Protein AF-A0AAD9JIK5-F1 (afdb_monomer)

Foldseek 3Di:
DPLCQQVVLCVVQVQPDDPQCVVQVHGSHDDDDDDDGDRPDDDDDDDDQDDPSVVVQFDKDKDWDWDADSPPRHTPDIDIDIDTGDDVVVVVVVVVVVVVVVVVVPDDPPDDDD

Mean predicted aligned error: 12.0 Å

pLDDT: mean 78.66, std 14.07, range [41.97, 95.44]

Structure (mmCIF, N/CA/C/O backbone):
data_AF-A0AAD9JIK5-F1
#
_entry.id   AF-A0AAD9JIK5-F1
#
loop_
_atom_site.group_PDB
_atom_site.id
_atom_site.type_symbol
_atom_site.label_atom_id
_atom_site.label_alt_id
_atom_site.label_comp_id
_atom_site.label_asym_i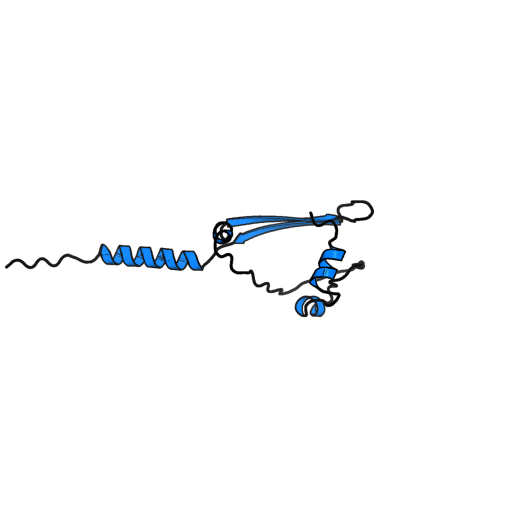d
_atom_site.label_entity_id
_atom_site.label_seq_id
_atom_site.pdbx_PDB_ins_code
_atom_site.Cartn_x
_atom_site.Cartn_y
_atom_site.Cartn_z
_atom_site.occupancy
_atom_site.B_iso_or_equiv
_atom_site.auth_seq_id
_atom_site.auth_comp_id
_atom_site.auth_asym_id
_atom_site.auth_atom_id
_atom_site.pdbx_PDB_model_num
ATOM 1 N N . HIS A 1 1 ? 11.291 -4.513 8.024 1.00 45.31 1 HIS A N 1
ATOM 2 C CA . HIS A 1 1 ? 11.986 -4.677 6.736 1.00 45.31 1 HIS A CA 1
ATOM 3 C C . HIS A 1 1 ? 11.629 -6.070 6.239 1.00 45.31 1 HIS A C 1
ATOM 5 O O . HIS A 1 1 ? 12.019 -7.032 6.887 1.00 45.31 1 HIS A O 1
ATOM 11 N N . TYR A 1 2 ? 10.763 -6.175 5.227 1.00 59.25 2 TYR A N 1
ATOM 12 C CA . TYR A 1 2 ? 10.420 -7.459 4.609 1.00 59.25 2 TYR A CA 1
ATOM 13 C C . TYR A 1 2 ? 11.377 -7.623 3.436 1.00 59.25 2 TYR A C 1
ATOM 15 O O . TYR A 1 2 ? 11.242 -6.880 2.471 1.00 59.25 2 TYR A O 1
ATOM 23 N N . LYS A 1 3 ? 12.376 -8.500 3.577 1.00 62.50 3 LYS A N 1
ATOM 24 C CA . LYS A 1 3 ? 13.379 -8.732 2.527 1.00 62.50 3 LYS A CA 1
ATOM 25 C C . LYS A 1 3 ? 12.780 -9.388 1.284 1.00 62.50 3 LYS A C 1
ATOM 27 O O . LYS A 1 3 ? 13.289 -9.189 0.204 1.00 62.50 3 LYS A O 1
ATOM 32 N N . GLU A 1 4 ? 11.650 -10.073 1.445 1.00 78.56 4 GLU A N 1
ATOM 33 C CA . GLU A 1 4 ? 11.089 -10.922 0.400 1.00 78.56 4 GLU A CA 1
ATOM 34 C C . GLU A 1 4 ? 9.627 -10.546 0.130 1.00 78.56 4 GLU A C 1
ATOM 36 O O . GLU A 1 4 ? 8.691 -11.275 0.470 1.00 78.56 4 GLU A O 1
ATOM 41 N N . LEU A 1 5 ? 9.388 -9.357 -0.439 1.00 82.56 5 LEU A N 1
ATOM 42 C CA . LEU A 1 5 ? 8.026 -8.933 -0.798 1.00 82.56 5 LEU A CA 1
ATOM 43 C C . LEU A 1 5 ? 7.359 -9.959 -1.726 1.00 82.56 5 LEU A C 1
ATOM 45 O O . LEU A 1 5 ? 6.177 -10.264 -1.564 1.00 82.56 5 LEU A O 1
ATOM 49 N N . CYS A 1 6 ? 8.118 -10.505 -2.677 1.00 85.25 6 CYS A N 1
ATOM 50 C CA . CYS A 1 6 ? 7.626 -11.503 -3.618 1.00 85.25 6 CYS A CA 1
ATOM 51 C C . CYS A 1 6 ? 7.224 -12.810 -2.924 1.00 85.25 6 CYS A C 1
ATOM 53 O O . CYS A 1 6 ? 6.143 -13.332 -3.204 1.00 85.25 6 CYS A O 1
ATOM 55 N N . GLU A 1 7 ? 8.025 -13.299 -1.973 1.00 86.31 7 GLU A N 1
ATOM 56 C CA . GLU A 1 7 ? 7.669 -14.481 -1.182 1.00 86.31 7 GLU A CA 1
ATOM 57 C C . GLU A 1 7 ? 6.456 -14.218 -0.292 1.00 86.31 7 GLU A C 1
ATOM 59 O O . GLU A 1 7 ? 5.560 -15.055 -0.213 1.00 86.31 7 GLU A O 1
ATOM 64 N N . LEU A 1 8 ? 6.371 -13.038 0.330 1.00 86.94 8 LEU A N 1
ATOM 65 C CA . LEU A 1 8 ? 5.226 -12.662 1.159 1.00 86.94 8 LEU A CA 1
ATOM 66 C C . LEU A 1 8 ? 3.930 -12.632 0.342 1.00 86.94 8 LEU A C 1
ATOM 68 O O . LEU A 1 8 ? 2.900 -13.142 0.784 1.00 86.94 8 LEU A O 1
ATOM 72 N N . LEU A 1 9 ? 3.971 -12.044 -0.855 1.00 87.38 9 LEU A N 1
ATOM 73 C CA . LEU A 1 9 ? 2.828 -12.010 -1.764 1.00 87.38 9 LEU A CA 1
ATOM 74 C C . LEU A 1 9 ? 2.424 -13.419 -2.210 1.00 87.38 9 LEU A C 1
ATOM 76 O O . LEU A 1 9 ? 1.230 -13.725 -2.244 1.00 87.38 9 LEU A O 1
ATOM 80 N N . LEU A 1 10 ? 3.397 -14.287 -2.498 1.00 87.88 10 LEU A N 1
ATOM 81 C CA . LEU A 1 10 ? 3.142 -15.679 -2.856 1.00 87.88 10 LEU A CA 1
ATOM 82 C C . LEU A 1 10 ? 2.539 -16.467 -1.686 1.00 87.88 10 LEU A C 1
ATOM 84 O O . LEU A 1 10 ? 1.524 -17.132 -1.870 1.00 87.88 10 LEU A O 1
ATOM 88 N N . ALA A 1 11 ? 3.105 -16.350 -0.485 1.00 88.25 11 ALA A N 1
ATOM 89 C CA . ALA A 1 11 ? 2.621 -17.024 0.715 1.00 88.25 11 ALA A CA 1
ATOM 90 C C . ALA A 1 11 ? 1.209 -16.566 1.104 1.00 88.25 11 ALA A C 1
ATOM 92 O O . ALA A 1 11 ? 0.386 -17.373 1.534 1.00 88.25 11 ALA A O 1
ATOM 93 N N . TYR A 1 12 ? 0.909 -15.276 0.935 1.00 86.75 12 TYR A N 1
ATOM 94 C CA . TYR A 1 12 ? -0.376 -14.714 1.338 1.00 86.75 12 TYR A CA 1
ATOM 95 C C . TYR A 1 12 ? -1.484 -14.924 0.298 1.00 86.75 12 TYR A C 1
ATOM 97 O O . TYR A 1 12 ? -2.628 -15.192 0.664 1.00 86.75 12 TYR A O 1
ATOM 105 N N . TYR A 1 13 ? -1.176 -14.808 -0.998 1.00 86.12 13 TYR A N 1
ATOM 106 C CA . TYR A 1 13 ? -2.185 -14.891 -2.061 1.00 86.12 13 TYR A CA 1
ATOM 107 C C . TYR A 1 13 ? -2.168 -16.199 -2.854 1.00 86.12 13 TYR A C 1
ATOM 109 O O . TYR A 1 13 ? -3.114 -16.456 -3.600 1.00 86.12 13 TYR A O 1
ATOM 117 N N . GLY A 1 14 ? -1.126 -17.026 -2.741 1.00 82.00 14 GLY A N 1
ATOM 118 C CA . GLY A 1 14 ? -1.006 -18.286 -3.484 1.00 82.00 14 GLY A CA 1
ATOM 119 C C . GLY A 1 14 ? -1.137 -18.103 -5.001 1.00 82.00 14 GLY A C 1
ATOM 120 O O . GLY A 1 14 ? -1.753 -18.926 -5.674 1.00 82.00 14 GLY A O 1
ATOM 121 N N . GLY A 1 15 ? -0.680 -16.961 -5.528 1.00 77.94 15 GLY A N 1
ATOM 122 C CA . GLY A 1 15 ? -0.831 -16.583 -6.940 1.00 77.94 15 GLY A CA 1
ATOM 123 C C . GLY A 1 15 ? -2.238 -16.126 -7.359 1.00 77.94 15 GLY A C 1
ATOM 124 O O . GLY A 1 15 ? -2.437 -15.737 -8.508 1.00 77.94 15 GLY A O 1
ATOM 125 N N . LYS A 1 16 ? -3.233 -16.122 -6.461 1.00 86.50 16 LYS A N 1
ATOM 126 C CA . LYS A 1 16 ? -4.599 -15.656 -6.753 1.00 86.50 16 LYS A CA 1
ATOM 127 C C . LYS A 1 16 ? -4.861 -14.290 -6.134 1.00 86.50 16 LYS A C 1
ATOM 129 O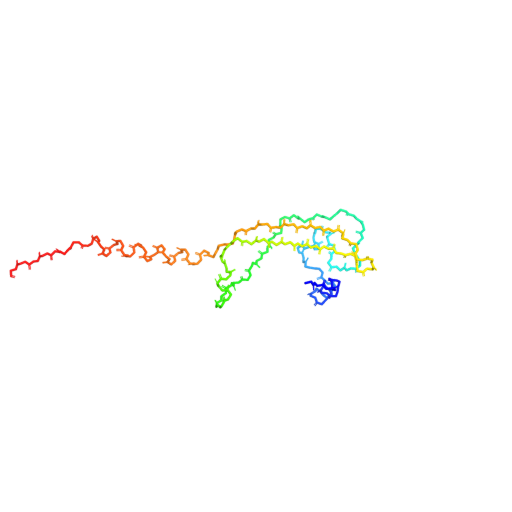 O . LYS A 1 16 ? -5.164 -14.161 -4.950 1.00 86.50 16 LYS A O 1
ATOM 134 N N . CYS A 1 17 ? -4.841 -13.259 -6.973 1.00 88.44 17 CYS A N 1
ATOM 135 C CA . CYS A 1 17 ? -5.098 -11.900 -6.513 1.00 88.44 17 CYS A CA 1
ATOM 136 C C . CYS A 1 17 ? -6.508 -11.732 -5.935 1.00 88.44 17 CYS A C 1
ATOM 138 O O . CYS A 1 17 ? -7.489 -12.205 -6.527 1.00 88.44 17 CYS A O 1
ATOM 140 N N . PRO A 1 18 ? -6.660 -10.954 -4.849 1.00 88.81 18 PRO A N 1
ATOM 141 C CA . PRO A 1 18 ? -7.966 -10.574 -4.345 1.00 88.81 18 PRO A CA 1
ATOM 142 C C . PRO A 1 18 ? -8.810 -9.926 -5.435 1.00 88.81 18 PRO A C 1
ATOM 144 O O . PRO A 1 18 ? -8.344 -9.079 -6.200 1.00 88.81 18 PRO A O 1
ATOM 147 N N . ARG A 1 19 ? -10.106 -10.247 -5.455 1.00 88.25 19 ARG A N 1
ATOM 148 C CA . ARG A 1 19 ? -11.051 -9.760 -6.474 1.00 88.25 19 ARG A CA 1
ATOM 149 C C . ARG A 1 19 ? -11.089 -8.229 -6.610 1.00 88.25 19 ARG A C 1
ATOM 151 O O . ARG A 1 19 ? -11.480 -7.731 -7.663 1.00 88.25 19 ARG A O 1
ATOM 158 N N . LYS A 1 20 ? -10.762 -7.472 -5.554 1.00 86.69 20 LYS A N 1
ATOM 159 C CA . LYS A 1 20 ? -10.696 -5.997 -5.591 1.00 86.69 20 LYS A CA 1
ATOM 160 C C . LYS A 1 20 ? -9.492 -5.503 -6.405 1.00 86.69 20 LYS A C 1
ATOM 162 O O . LYS A 1 20 ? -9.672 -4.629 -7.240 1.00 86.69 20 LYS A O 1
ATOM 167 N N . ILE A 1 21 ? -8.325 -6.116 -6.208 1.00 89.56 21 ILE A N 1
ATOM 168 C CA . ILE A 1 21 ? -7.071 -5.795 -6.904 1.00 89.56 21 ILE A CA 1
ATOM 169 C C . ILE A 1 21 ? -7.128 -6.273 -8.359 1.00 89.56 21 ILE A C 1
ATOM 171 O O . ILE A 1 21 ? -6.920 -5.488 -9.280 1.00 89.56 21 ILE A O 1
ATOM 175 N N . ARG A 1 22 ? -7.566 -7.523 -8.579 1.00 87.88 22 ARG A N 1
ATOM 176 C CA . ARG A 1 22 ? -7.691 -8.117 -9.922 1.00 87.88 22 ARG A CA 1
ATOM 177 C C . ARG A 1 22 ? -8.573 -7.295 -10.868 1.00 87.88 22 ARG A C 1
ATOM 179 O O . ARG A 1 22 ? -8.290 -7.216 -12.052 1.00 87.88 22 ARG A O 1
ATOM 186 N N . ARG A 1 23 ? -9.650 -6.682 -10.362 1.00 90.00 23 ARG A N 1
ATOM 187 C CA . ARG A 1 23 ? -10.571 -5.854 -11.169 1.00 90.00 23 ARG A CA 1
ATOM 188 C C . ARG A 1 23 ? -9.978 -4.523 -11.628 1.00 90.00 23 ARG A C 1
ATOM 190 O O . ARG A 1 23 ? -10.591 -3.860 -12.453 1.00 90.00 23 ARG A O 1
ATOM 197 N N . GLN A 1 24 ? -8.843 -4.122 -11.068 1.00 90.19 24 GLN A N 1
ATOM 198 C CA . GLN A 1 24 ? -8.166 -2.868 -11.394 1.00 90.19 24 GLN A CA 1
ATOM 199 C C . GLN A 1 24 ? -6.882 -3.108 -12.184 1.00 90.19 24 GLN A C 1
ATOM 201 O O . GLN A 1 24 ? -6.084 -2.193 -12.330 1.00 90.19 24 GLN A O 1
ATOM 206 N N . ASN A 1 25 ? -6.701 -4.331 -12.703 1.00 86.56 25 ASN A N 1
ATOM 207 C CA . ASN A 1 25 ? -5.548 -4.734 -13.507 1.00 86.56 25 ASN A CA 1
ATOM 208 C C . ASN A 1 25 ? -4.204 -4.482 -12.808 1.00 86.56 25 ASN A C 1
ATOM 210 O O . ASN A 1 25 ? -3.198 -4.218 -13.456 1.00 86.56 25 ASN A O 1
ATOM 214 N N . VAL A 1 26 ? -4.190 -4.575 -11.476 1.00 89.00 26 VAL A N 1
ATOM 215 C CA . VAL A 1 26 ? -2.962 -4.493 -10.687 1.00 89.00 26 VAL A CA 1
ATOM 216 C C . VAL A 1 26 ? -2.496 -5.916 -10.366 1.00 89.00 26 VAL A C 1
ATOM 218 O O . VAL A 1 26 ? -3.289 -6.696 -9.826 1.00 89.00 26 VAL A O 1
ATOM 221 N N . PRO A 1 27 ? -1.252 -6.289 -10.708 1.00 88.31 27 PRO A N 1
ATOM 222 C CA . PRO A 1 27 ? -0.704 -7.597 -10.371 1.00 88.31 27 PRO A CA 1
ATOM 223 C C . PRO A 1 27 ? -0.480 -7.718 -8.857 1.00 88.31 27 PRO A C 1
ATOM 225 O O . PRO A 1 27 ? -0.264 -6.734 -8.153 1.00 88.31 27 PRO A O 1
ATOM 228 N N . CYS A 1 28 ? -0.559 -8.941 -8.340 1.00 87.75 28 CYS A N 1
ATOM 229 C CA . CYS A 1 28 ? -0.284 -9.264 -6.932 1.00 87.75 28 CYS A CA 1
ATOM 230 C C . CYS A 1 28 ? 0.804 -10.337 -6.784 1.00 87.75 28 CYS A C 1
ATOM 232 O O . CYS A 1 28 ? 0.957 -10.919 -5.714 1.00 87.75 28 CYS A O 1
ATOM 234 N N . SER A 1 29 ? 1.503 -10.631 -7.874 1.00 87.25 29 SER A N 1
ATOM 235 C CA . SER A 1 29 ? 2.585 -11.599 -7.969 1.00 87.25 29 SER A CA 1
ATOM 236 C C . SER A 1 29 ? 3.728 -10.946 -8.728 1.00 87.25 29 SER A C 1
ATOM 238 O O . SER A 1 29 ? 3.486 -10.157 -9.641 1.00 87.25 29 SER A O 1
ATOM 240 N N . CYS A 1 30 ? 4.952 -11.290 -8.357 1.00 86.56 30 CYS A N 1
ATOM 241 C CA . CYS A 1 30 ? 6.137 -10.864 -9.084 1.00 86.56 30 CYS A CA 1
ATOM 242 C C . CYS A 1 30 ? 6.317 -11.684 -10.380 1.00 86.56 30 CYS A C 1
ATOM 244 O O . CYS A 1 30 ? 5.845 -12.824 -10.434 1.00 86.56 30 CYS A O 1
ATOM 246 N N . PRO A 1 31 ? 7.016 -11.142 -11.395 1.00 87.88 31 PRO A N 1
ATOM 247 C CA . PRO A 1 31 ? 7.554 -9.778 -11.467 1.00 87.88 31 PRO A CA 1
ATOM 248 C C . PRO A 1 31 ? 6.478 -8.721 -11.779 1.00 87.88 31 PRO A C 1
ATOM 250 O O . PRO A 1 31 ? 5.464 -9.004 -12.416 1.00 87.88 31 PRO A O 1
ATOM 253 N N . PHE A 1 32 ? 6.718 -7.488 -11.327 1.00 86.88 32 PHE A N 1
ATOM 254 C CA . PHE A 1 32 ? 5.922 -6.319 -11.704 1.00 86.88 32 PHE A CA 1
ATOM 255 C C . PHE A 1 32 ? 6.541 -5.697 -12.953 1.00 86.88 32 PHE A C 1
ATOM 257 O O . PHE A 1 32 ? 7.670 -5.224 -12.901 1.00 86.88 32 PHE A O 1
ATOM 264 N N . ASN A 1 33 ? 5.811 -5.704 -14.065 1.00 88.62 33 ASN A N 1
ATOM 265 C CA . ASN A 1 33 ? 6.303 -5.112 -15.308 1.00 88.62 33 ASN A CA 1
ATOM 266 C C . ASN A 1 33 ? 6.192 -3.585 -15.267 1.00 88.62 33 ASN A C 1
ATOM 268 O O . ASN A 1 33 ? 5.301 -3.045 -14.602 1.00 88.62 33 ASN A O 1
ATOM 272 N N . ASP A 1 34 ? 7.036 -2.901 -16.032 1.00 87.81 34 ASP A N 1
ATOM 273 C CA . ASP A 1 34 ? 6.941 -1.455 -16.204 1.00 87.81 34 ASP A CA 1
ATOM 274 C C . ASP A 1 34 ? 5.567 -1.061 -16.754 1.00 87.81 34 ASP A C 1
ATOM 276 O O . ASP A 1 34 ? 5.026 -1.677 -17.676 1.00 87.81 34 ASP A O 1
ATOM 280 N N . GLY A 1 35 ? 4.974 -0.027 -16.165 1.00 88.94 35 GLY A N 1
ATOM 281 C CA . GLY A 1 35 ? 3.644 0.422 -16.542 1.00 88.94 35 GLY A CA 1
ATOM 282 C C . GLY A 1 35 ? 3.007 1.335 -15.507 1.00 88.94 35 GLY A C 1
ATOM 283 O O . GLY A 1 35 ? 3.584 1.654 -14.469 1.00 88.94 35 GLY A O 1
ATOM 284 N N . GLN A 1 36 ? 1.782 1.764 -15.803 1.00 88.19 36 GLN A N 1
ATOM 285 C CA . GLN A 1 36 ? 0.991 2.589 -14.897 1.00 88.19 36 GLN A CA 1
ATOM 286 C C . GLN A 1 36 ? -0.075 1.741 -14.214 1.00 88.19 36 GLN A C 1
ATOM 288 O O . GLN A 1 36 ? -0.995 1.232 -14.853 1.00 88.19 36 GLN A O 1
ATOM 293 N N . TYR A 1 37 ? 0.027 1.637 -12.893 1.00 88.69 37 TYR A N 1
ATOM 294 C CA . TYR A 1 37 ? -0.932 0.920 -12.063 1.00 88.69 37 TYR A CA 1
ATOM 295 C C . TYR A 1 37 ? -1.751 1.911 -11.244 1.00 88.69 37 TYR A C 1
ATOM 297 O O . TYR A 1 37 ? -1.209 2.788 -10.573 1.00 88.69 37 TYR A O 1
ATOM 305 N N . GLY A 1 38 ? -3.074 1.772 -11.288 1.00 87.25 38 GLY A N 1
ATOM 306 C CA . GLY A 1 38 ? -3.993 2.659 -10.585 1.00 87.25 38 GLY A CA 1
ATOM 307 C C . GLY A 1 38 ? -4.932 1.882 -9.681 1.00 87.25 38 GLY A C 1
ATOM 308 O O . GLY A 1 38 ? -5.686 1.034 -10.152 1.00 87.25 38 GLY A O 1
ATOM 309 N N . LEU A 1 39 ? -4.942 2.223 -8.393 1.00 86.00 39 LEU A N 1
ATOM 310 C CA . LEU A 1 39 ? -5.911 1.693 -7.441 1.00 86.00 39 LEU A CA 1
ATOM 311 C C . LEU A 1 39 ? -6.942 2.768 -7.077 1.00 86.00 39 LEU A C 1
ATOM 313 O O . LEU A 1 39 ? -6.588 3.844 -6.601 1.00 86.00 39 LEU A O 1
ATOM 317 N N . ARG A 1 40 ? -8.232 2.488 -7.292 1.00 86.88 40 ARG A N 1
ATOM 318 C CA . ARG A 1 40 ? -9.343 3.422 -7.012 1.00 86.88 40 ARG A CA 1
ATOM 319 C C . ARG A 1 40 ? -10.348 2.808 -6.041 1.00 86.88 40 ARG A C 1
ATOM 321 O O . ARG A 1 40 ? -10.668 1.631 -6.135 1.00 86.88 40 ARG A O 1
ATOM 328 N N . ASN A 1 41 ? -10.917 3.602 -5.137 1.00 85.00 41 ASN A N 1
ATOM 329 C CA . ASN A 1 41 ? -12.028 3.176 -4.268 1.00 85.00 41 ASN A CA 1
ATOM 330 C C . ASN A 1 41 ? -11.775 1.875 -3.474 1.00 85.00 41 ASN A C 1
ATOM 332 O O . ASN A 1 41 ? -12.687 1.061 -3.289 1.00 85.00 41 ASN A O 1
ATOM 336 N N . LEU A 1 42 ? -10.550 1.660 -2.986 1.00 83.25 42 LEU A N 1
ATOM 337 C CA . LEU A 1 42 ? -10.264 0.518 -2.125 1.00 83.25 42 LEU A CA 1
ATOM 338 C C . LEU A 1 42 ? -10.819 0.755 -0.719 1.00 83.25 42 LEU A C 1
ATOM 340 O O . LEU A 1 42 ? -10.475 1.718 -0.040 1.00 83.25 42 LEU A O 1
ATOM 344 N N . ARG A 1 43 ? -11.689 -0.158 -0.282 1.00 83.31 43 ARG A N 1
ATOM 345 C CA . ARG A 1 43 ? -12.150 -0.244 1.106 1.00 83.31 43 ARG A CA 1
ATOM 346 C C . ARG A 1 43 ? -11.426 -1.386 1.799 1.00 83.31 43 ARG A C 1
ATOM 348 O O . ARG A 1 43 ? -11.550 -2.533 1.350 1.00 83.31 43 ARG A O 1
ATOM 355 N N . PHE A 1 44 ? -10.726 -1.050 2.874 1.00 81.81 44 PHE A N 1
ATOM 356 C CA . PHE A 1 44 ? -10.045 -1.984 3.758 1.00 81.81 44 PHE A CA 1
ATOM 357 C C . PHE A 1 44 ? -10.743 -1.983 5.110 1.00 81.81 44 PHE A C 1
ATOM 359 O O . PHE A 1 44 ? -10.992 -0.920 5.681 1.00 81.81 44 PHE A O 1
ATOM 366 N N . ASP A 1 45 ? -11.048 -3.174 5.603 1.00 82.00 45 ASP A N 1
ATOM 367 C CA . ASP A 1 45 ? -11.596 -3.345 6.937 1.00 82.00 45 ASP A CA 1
ATOM 368 C C . ASP A 1 45 ? -10.427 -3.518 7.900 1.00 82.00 45 ASP A C 1
ATOM 370 O O . ASP A 1 45 ? -9.639 -4.457 7.785 1.00 82.00 45 ASP A O 1
ATOM 374 N N . LEU A 1 46 ? -10.284 -2.572 8.826 1.00 78.31 46 LEU A N 1
ATOM 375 C CA . LEU A 1 46 ? -9.286 -2.681 9.880 1.00 78.31 46 LEU A CA 1
ATOM 376 C C . LEU A 1 46 ? -9.796 -3.658 10.947 1.00 78.31 46 LEU A C 1
ATOM 378 O O . LEU A 1 46 ? -10.948 -3.525 11.382 1.00 78.31 46 LEU A O 1
ATOM 382 N N . PRO A 1 47 ? -8.968 -4.619 11.391 1.00 78.00 47 PRO A N 1
ATOM 383 C CA . PRO A 1 47 ? -9.356 -5.533 12.454 1.00 78.00 47 PRO A CA 1
ATOM 384 C C . PRO A 1 47 ? -9.641 -4.772 13.757 1.00 78.00 47 PRO A C 1
ATOM 386 O O . PRO A 1 47 ? -9.144 -3.668 13.994 1.00 78.00 47 PRO A O 1
ATOM 389 N N . SER A 1 48 ? -10.465 -5.366 14.622 1.00 76.12 48 SER A N 1
ATOM 390 C CA . SER A 1 48 ? -10.739 -4.795 15.942 1.00 76.12 48 SER A CA 1
ATOM 391 C C . SER A 1 48 ? -9.481 -4.872 16.810 1.00 76.12 48 SER A C 1
ATOM 393 O O . SER A 1 48 ? -8.974 -5.956 17.087 1.00 76.12 48 SER A O 1
ATOM 395 N N . PHE A 1 49 ? -8.985 -3.718 17.258 1.00 81.19 49 PHE A N 1
ATOM 396 C CA . PHE A 1 49 ? -7.888 -3.631 18.221 1.00 81.19 49 PHE A CA 1
ATOM 397 C C . PHE A 1 49 ? -8.439 -3.787 19.647 1.00 81.19 49 PHE A C 1
ATOM 399 O O . PHE A 1 49 ? -8.770 -2.798 20.312 1.00 81.19 49 PHE A O 1
ATOM 406 N N . ASP A 1 50 ? -8.583 -5.033 20.099 1.00 81.56 50 ASP A N 1
ATOM 407 C CA . ASP A 1 50 ? -9.051 -5.385 21.444 1.00 81.56 50 ASP A CA 1
ATOM 408 C C . ASP A 1 50 ? -7.884 -5.766 22.383 1.00 81.56 50 ASP A C 1
ATOM 410 O O . ASP A 1 50 ? -6.733 -5.905 21.966 1.00 81.56 50 ASP A O 1
ATOM 414 N N . GLY A 1 51 ? -8.156 -5.871 23.688 1.00 82.69 51 GLY A N 1
ATOM 415 C CA . GLY A 1 51 ? -7.144 -6.223 24.694 1.00 82.69 51 GLY A CA 1
ATOM 416 C C . GLY A 1 51 ? -5.988 -5.217 24.773 1.00 82.69 51 GLY A C 1
ATOM 417 O O . GLY A 1 51 ? -6.209 -4.001 24.777 1.00 82.69 51 GLY A O 1
ATOM 418 N N . VAL A 1 52 ? -4.757 -5.731 24.830 1.00 77.94 52 VAL A N 1
ATOM 419 C CA . VAL A 1 52 ? -3.515 -4.934 24.897 1.00 77.94 52 VAL A CA 1
ATOM 420 C C . VAL A 1 52 ? -3.368 -4.021 23.674 1.00 77.94 52 VAL A C 1
ATOM 422 O O . VAL A 1 52 ? -3.000 -2.855 23.807 1.00 77.94 52 VAL A O 1
ATOM 425 N N . TRP A 1 53 ? -3.785 -4.487 22.494 1.00 80.56 53 TRP A N 1
ATOM 426 C CA . TRP A 1 53 ? -3.736 -3.713 21.252 1.00 80.56 53 TRP A CA 1
ATOM 427 C C . TRP A 1 53 ? -4.664 -2.493 21.252 1.00 80.56 53 TRP A C 1
ATOM 429 O O . TRP A 1 53 ? -4.456 -1.547 20.495 1.00 80.56 53 TRP A O 1
ATOM 439 N N . SER A 1 54 ? -5.653 -2.441 22.150 1.00 79.88 54 SER A N 1
ATOM 440 C CA . SER A 1 54 ? -6.536 -1.278 22.278 1.00 79.88 54 SER A CA 1
ATOM 441 C C . SER A 1 54 ? -5.807 -0.002 22.726 1.00 79.88 54 SER A C 1
ATO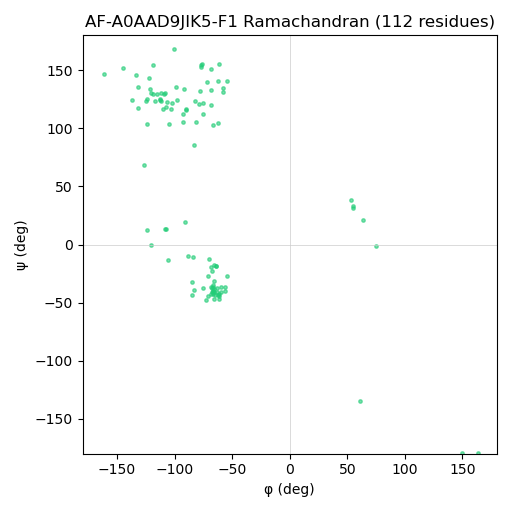M 443 O O . SER A 1 54 ? -6.353 1.099 22.580 1.00 79.88 54 SER A O 1
ATOM 445 N N . LEU A 1 55 ? -4.606 -0.122 23.299 1.00 75.94 55 LEU A N 1
ATOM 446 C CA . LEU A 1 55 ? -3.771 1.013 23.700 1.00 75.94 55 LEU A CA 1
ATOM 447 C C . LEU A 1 55 ? -3.276 1.788 22.473 1.00 75.94 55 LEU A C 1
ATOM 449 O O . LEU A 1 55 ? -3.396 3.009 22.445 1.00 75.94 55 LEU A O 1
ATOM 453 N N . ILE A 1 56 ? -2.881 1.076 21.415 1.00 81.94 56 ILE A N 1
ATOM 454 C CA . ILE A 1 56 ? -2.419 1.640 20.137 1.00 81.94 56 ILE A CA 1
ATOM 455 C C . ILE A 1 56 ? -3.560 1.827 19.122 1.00 81.94 56 ILE A C 1
ATOM 457 O O . ILE A 1 56 ? -3.353 1.895 17.919 1.00 81.94 56 ILE A O 1
ATOM 461 N N . ALA A 1 57 ? -4.811 1.857 19.583 1.00 81.44 57 ALA A N 1
ATOM 462 C CA . ALA A 1 57 ? -5.962 2.032 18.696 1.00 81.44 57 ALA A CA 1
ATOM 463 C C . ALA A 1 57 ? -6.323 3.512 18.462 1.00 81.44 57 ALA A C 1
ATOM 465 O O . ALA A 1 57 ? -7.210 3.811 17.665 1.00 81.44 57 ALA A O 1
ATOM 466 N N . ASN A 1 58 ? -5.727 4.447 19.212 1.00 86.12 58 ASN A N 1
ATOM 467 C CA . ASN A 1 58 ? -5.988 5.883 19.078 1.00 86.12 58 ASN A CA 1
ATOM 468 C C . ASN A 1 58 ? -4.666 6.634 19.004 1.00 86.12 58 ASN A C 1
ATOM 470 O O . ASN A 1 58 ? -3.783 6.353 19.805 1.00 86.12 58 ASN A O 1
ATOM 474 N N . GLY A 1 59 ? -4.544 7.585 18.087 1.00 87.50 59 GLY A N 1
ATOM 475 C CA . GLY A 1 59 ? -3.330 8.388 17.962 1.00 87.50 59 GLY A CA 1
ATOM 476 C C . GLY A 1 59 ? -3.064 8.849 16.538 1.00 87.50 59 GLY A C 1
ATOM 477 O O . GLY A 1 59 ? -3.852 8.579 15.628 1.00 87.50 59 GLY A O 1
ATOM 478 N N . GLN A 1 60 ? -1.958 9.567 16.380 1.00 90.56 60 GLN A N 1
ATOM 479 C CA . GLN A 1 60 ? -1.377 9.922 15.090 1.00 90.56 60 GLN A CA 1
ATOM 480 C C . GLN A 1 60 ? -0.364 8.844 14.706 1.00 90.56 60 GLN A C 1
ATOM 482 O O . GLN A 1 60 ? 0.417 8.403 15.547 1.00 90.56 60 GLN A O 1
ATOM 487 N N . TYR A 1 61 ? -0.435 8.395 13.460 1.00 90.00 61 TYR A N 1
ATOM 488 C CA . TYR A 1 61 ? 0.408 7.348 12.906 1.00 90.00 61 TYR A CA 1
ATOM 489 C C . TYR A 1 61 ? 1.106 7.894 11.678 1.00 90.00 61 TYR A C 1
ATOM 491 O O . TYR A 1 61 ? 0.445 8.340 10.738 1.00 90.00 61 TYR A O 1
ATOM 499 N N . ASP A 1 62 ? 2.426 7.782 11.696 1.00 93.31 62 ASP A N 1
ATOM 500 C CA . ASP A 1 62 ? 3.284 8.075 10.565 1.00 93.31 62 ASP A CA 1
ATOM 501 C C . ASP A 1 62 ? 3.856 6.757 10.054 1.00 93.31 62 ASP A C 1
ATOM 503 O O . ASP A 1 62 ? 4.562 6.042 10.766 1.00 93.31 62 ASP A O 1
ATOM 507 N N . ILE A 1 63 ? 3.511 6.406 8.820 1.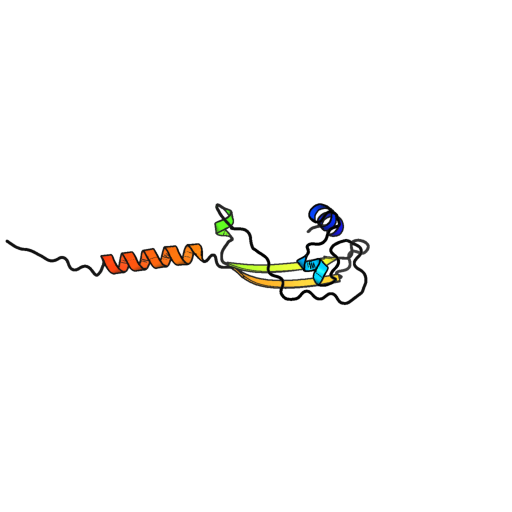00 92.19 63 ILE A N 1
ATOM 508 C CA . ILE A 1 63 ? 3.995 5.206 8.146 1.00 92.19 63 ILE A CA 1
ATOM 509 C C . ILE A 1 63 ? 4.876 5.646 6.988 1.00 92.19 63 ILE A C 1
ATOM 511 O O . ILE A 1 63 ? 4.432 6.373 6.104 1.00 92.19 63 ILE A O 1
ATOM 515 N N . MET A 1 64 ? 6.115 5.164 6.969 1.00 94.62 64 MET A N 1
ATOM 516 C CA . MET A 1 64 ? 7.022 5.313 5.838 1.00 94.62 64 MET A CA 1
ATOM 517 C C . MET A 1 64 ? 7.247 3.943 5.205 1.00 94.62 64 MET A C 1
ATOM 519 O O . MET A 1 64 ? 7.668 3.002 5.875 1.00 94.62 64 MET A O 1
ATOM 523 N N . ILE A 1 65 ? 6.961 3.841 3.914 1.00 90.62 65 ILE A N 1
ATOM 524 C CA . ILE A 1 65 ? 7.167 2.646 3.105 1.00 90.62 65 ILE A CA 1
ATOM 525 C C . ILE A 1 65 ? 8.262 2.969 2.103 1.00 90.62 65 ILE A C 1
ATOM 527 O O . ILE A 1 65 ? 8.154 3.947 1.368 1.00 90.62 65 ILE A O 1
ATOM 531 N N . ARG A 1 66 ? 9.306 2.146 2.077 1.00 92.12 66 ARG A N 1
ATOM 532 C CA . ARG A 1 66 ? 10.373 2.231 1.086 1.00 92.12 66 ARG A CA 1
ATOM 533 C C . ARG A 1 66 ? 10.454 0.915 0.338 1.00 92.12 66 ARG A C 1
ATOM 535 O O . ARG A 1 66 ? 10.394 -0.142 0.968 1.00 92.12 66 ARG A O 1
ATOM 542 N N . LEU A 1 67 ? 10.537 1.004 -0.978 1.00 88.00 67 LEU A N 1
ATOM 543 C 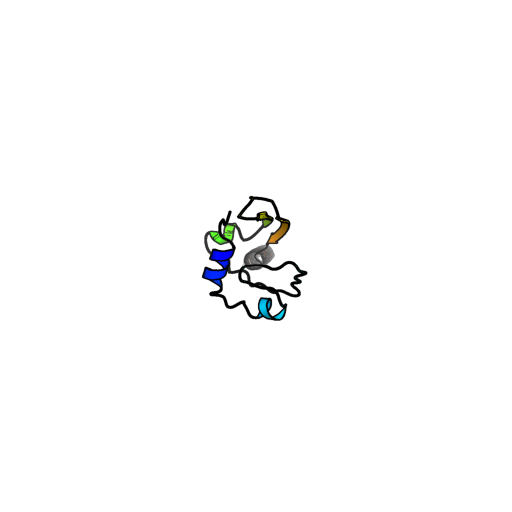CA . LEU A 1 67 ? 10.704 -0.128 -1.872 1.00 88.00 67 LEU A CA 1
ATOM 544 C C . LEU A 1 67 ? 12.119 -0.076 -2.431 1.00 88.00 67 LEU A C 1
ATOM 546 O O . LEU A 1 67 ? 12.535 0.970 -2.924 1.00 88.00 67 LEU A O 1
ATOM 550 N N . TYR A 1 68 ? 12.818 -1.198 -2.351 1.00 88.06 68 TYR A N 1
ATOM 551 C CA . TYR A 1 68 ? 14.171 -1.358 -2.862 1.00 88.06 68 TYR A CA 1
ATOM 552 C C . TYR A 1 68 ? 14.184 -2.438 -3.940 1.00 88.06 68 TYR A C 1
ATOM 554 O O . TYR A 1 68 ? 13.313 -3.307 -3.954 1.00 88.06 68 TYR A O 1
ATOM 562 N N . ASN A 1 69 ? 15.147 -2.358 -4.848 1.00 85.75 69 ASN A N 1
ATOM 563 C CA . ASN A 1 69 ? 15.454 -3.430 -5.781 1.00 85.75 69 ASN A CA 1
ATOM 564 C C . ASN A 1 69 ? 16.346 -4.463 -5.082 1.00 85.75 69 ASN A C 1
ATOM 566 O O . ASN A 1 69 ? 17.433 -4.127 -4.620 1.00 85.75 69 ASN A O 1
ATOM 570 N N . ASP A 1 70 ? 15.917 -5.722 -5.039 1.00 80.19 70 ASP A N 1
ATOM 571 C CA . ASP A 1 70 ? 16.629 -6.774 -4.304 1.00 80.19 70 ASP A CA 1
ATOM 572 C C . ASP A 1 70 ? 17.996 -7.139 -4.921 1.00 80.19 70 ASP A C 1
ATOM 574 O O . ASP A 1 70 ? 18.852 -7.694 -4.238 1.00 80.19 70 ASP A O 1
ATOM 578 N N . THR A 1 71 ? 18.240 -6.809 -6.198 1.00 84.06 71 THR A N 1
ATOM 579 C CA . THR A 1 71 ? 19.488 -7.164 -6.904 1.00 84.06 71 THR A CA 1
ATOM 580 C C . THR A 1 71 ? 20.613 -6.160 -6.661 1.00 84.06 71 THR A C 1
ATOM 582 O O . THR A 1 71 ? 21.759 -6.555 -6.464 1.00 84.06 71 THR A O 1
ATOM 585 N N . ASN A 1 72 ? 20.311 -4.859 -6.699 1.00 88.88 72 ASN A N 1
ATOM 586 C CA . ASN A 1 72 ? 21.316 -3.791 -6.596 1.00 88.88 72 ASN A CA 1
ATOM 587 C C . ASN A 1 72 ? 21.100 -2.846 -5.400 1.00 88.88 72 ASN A C 1
ATOM 589 O O . ASN A 1 72 ? 21.918 -1.961 -5.170 1.00 88.88 72 ASN A O 1
ATOM 593 N N . ASN A 1 73 ? 20.046 -3.073 -4.610 1.00 87.75 73 ASN A N 1
ATOM 594 C CA . ASN A 1 73 ? 19.681 -2.313 -3.415 1.00 87.75 73 ASN A CA 1
ATOM 595 C C . ASN A 1 73 ? 19.325 -0.832 -3.670 1.00 87.75 73 ASN A C 1
ATOM 597 O O . ASN A 1 73 ? 19.341 -0.021 -2.741 1.00 87.75 73 ASN A O 1
ATOM 601 N N . ASP A 1 74 ? 18.955 -0.482 -4.905 1.00 92.12 74 ASP A N 1
ATOM 602 C CA . ASP A 1 74 ? 18.493 0.864 -5.256 1.00 92.12 74 ASP A CA 1
ATOM 603 C C . ASP A 1 74 ? 17.095 1.145 -4.691 1.00 92.12 74 ASP A C 1
ATOM 605 O O . ASP A 1 74 ? 16.208 0.290 -4.731 1.00 92.12 74 ASP A O 1
ATOM 609 N N . GLU A 1 75 ? 16.864 2.362 -4.188 1.00 92.06 75 GLU A N 1
ATOM 610 C CA . GLU A 1 75 ? 15.535 2.796 -3.741 1.00 92.06 75 GLU A CA 1
ATOM 611 C C . GLU A 1 75 ? 14.640 3.101 -4.950 1.00 92.06 75 GLU A C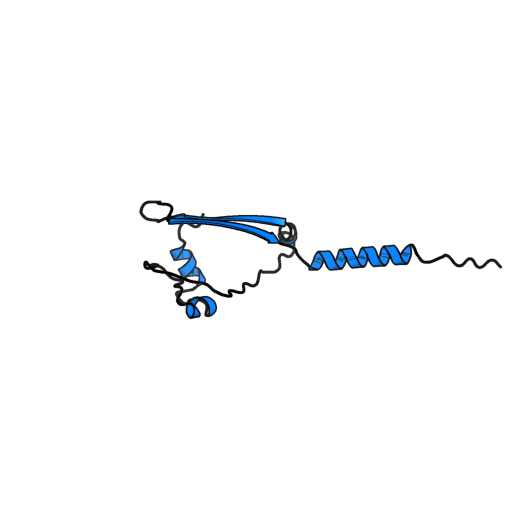 1
ATOM 613 O O . GLU A 1 75 ? 14.854 4.074 -5.669 1.00 92.06 75 GLU A O 1
ATOM 618 N N . LEU A 1 76 ? 13.606 2.283 -5.155 1.00 90.25 76 LEU A N 1
ATOM 619 C CA . LEU A 1 76 ? 12.642 2.436 -6.247 1.00 90.25 76 L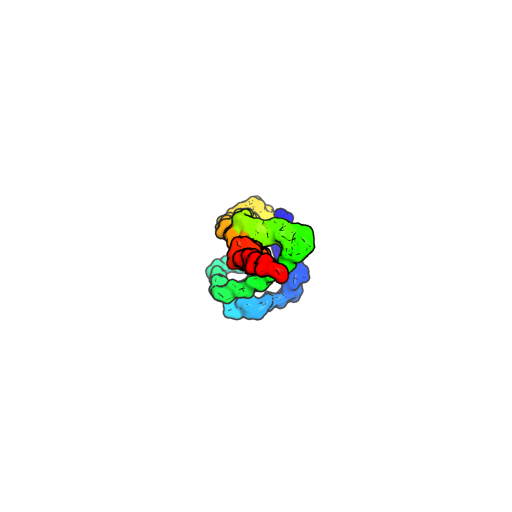EU A CA 1
ATOM 620 C C . LEU A 1 76 ? 11.516 3.416 -5.897 1.00 90.25 76 LEU A C 1
ATOM 622 O O . LEU A 1 76 ? 10.954 4.066 -6.775 1.00 90.25 76 LEU A O 1
ATOM 626 N N . SER A 1 77 ? 11.126 3.490 -4.620 1.00 89.81 77 SER A N 1
ATOM 627 C CA . SER A 1 77 ? 10.023 4.349 -4.176 1.00 89.81 77 SER A CA 1
ATOM 628 C C . SER A 1 77 ? 10.056 4.605 -2.670 1.00 89.81 77 SER A C 1
ATOM 630 O O . SER A 1 77 ? 10.352 3.706 -1.884 1.00 89.81 77 SER A O 1
ATOM 632 N N . CYS A 1 78 ? 9.628 5.802 -2.260 1.00 94.00 78 CYS A N 1
ATOM 633 C CA . CYS A 1 78 ? 9.426 6.195 -0.867 1.00 94.00 78 CYS A CA 1
ATOM 634 C C . CYS A 1 78 ? 8.062 6.868 -0.699 1.00 94.00 78 CYS A C 1
ATOM 636 O O . CYS A 1 78 ? 7.794 7.922 -1.273 1.00 94.00 78 CYS A O 1
ATOM 638 N N . ILE A 1 79 ? 7.191 6.260 0.104 1.00 92.81 79 ILE A N 1
ATOM 639 C CA . ILE A 1 79 ? 5.829 6.733 0.352 1.00 92.81 7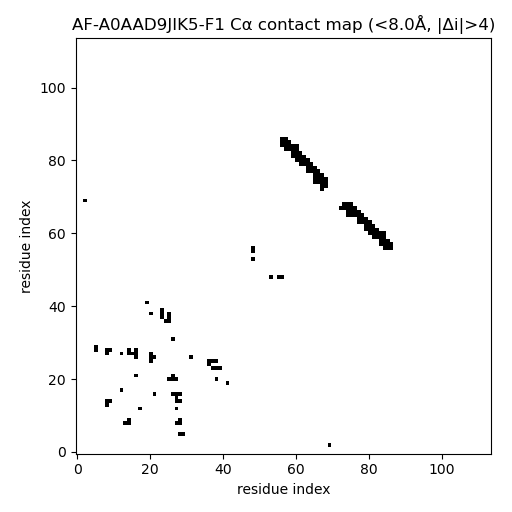9 ILE A CA 1
ATOM 640 C C . ILE A 1 79 ? 5.666 6.999 1.843 1.00 92.81 79 ILE A C 1
ATOM 642 O O . ILE A 1 79 ? 5.977 6.148 2.677 1.00 92.81 79 ILE A O 1
ATOM 646 N N . LYS A 1 80 ? 5.146 8.177 2.186 1.00 95.44 80 LYS A N 1
ATOM 647 C CA . LYS A 1 80 ? 4.834 8.566 3.563 1.00 95.44 80 LYS A CA 1
ATOM 648 C C . LYS A 1 80 ? 3.331 8.756 3.717 1.00 95.44 80 LYS A C 1
ATOM 650 O O . LYS A 1 80 ? 2.712 9.480 2.943 1.00 95.44 80 LYS A O 1
ATOM 655 N N . PHE A 1 81 ? 2.761 8.124 4.733 1.00 92.69 81 PHE A N 1
ATOM 656 C CA . PHE A 1 81 ? 1.368 8.269 5.127 1.00 92.69 81 PHE A CA 1
ATOM 657 C C . PHE A 1 81 ? 1.298 8.811 6.542 1.00 92.69 81 PHE A C 1
ATOM 659 O O . PHE A 1 81 ? 1.878 8.226 7.453 1.00 92.69 81 PHE A O 1
ATOM 666 N N . ASN A 1 82 ? 0.518 9.868 6.732 1.00 94.75 82 ASN A N 1
ATOM 667 C CA . ASN A 1 82 ? 0.183 10.377 8.052 1.00 94.75 82 ASN A CA 1
ATOM 668 C C . ASN A 1 82 ? -1.327 10.241 8.231 1.00 94.75 82 ASN A C 1
ATOM 670 O O . ASN A 1 82 ? -2.102 10.741 7.413 1.00 94.75 82 ASN A O 1
ATOM 674 N N . PHE A 1 83 ? -1.774 9.548 9.275 1.00 90.88 83 PHE A N 1
ATOM 675 C CA . PHE A 1 83 ? -3.201 9.438 9.568 1.00 90.88 83 PHE A CA 1
ATOM 676 C C . PHE A 1 83 ? -3.482 9.414 11.063 1.00 90.88 83 PHE A C 1
ATOM 678 O O . PHE A 1 83 ? -2.688 8.966 11.884 1.00 90.88 83 PHE A O 1
ATOM 685 N N . HIS A 1 84 ? -4.669 9.888 11.422 1.00 89.75 84 HIS A N 1
ATOM 686 C CA . HIS A 1 84 ? -5.143 9.895 12.795 1.00 89.75 84 HIS A CA 1
ATOM 687 C C . HIS A 1 84 ? -6.230 8.835 12.982 1.00 89.75 84 HIS A C 1
ATOM 689 O O . HIS A 1 84 ? -7.300 8.902 12.370 1.00 89.75 84 HIS A O 1
ATOM 695 N N . MET A 1 85 ? -5.972 7.861 13.852 1.00 86.81 85 MET A N 1
ATOM 696 C CA . MET A 1 85 ? -6.902 6.776 14.143 1.00 86.81 85 MET A CA 1
ATOM 697 C C . MET A 1 85 ? -7.674 7.061 15.432 1.00 86.81 85 MET A C 1
ATOM 699 O O . MET A 1 85 ? -7.105 7.483 16.438 1.00 86.81 85 MET A O 1
ATOM 703 N N . THR A 1 86 ? -8.992 6.822 15.417 1.00 82.44 86 THR A N 1
ATOM 704 C CA . THR A 1 86 ? -9.835 6.946 16.617 1.00 82.44 86 THR A CA 1
ATOM 705 C C . THR A 1 86 ? -10.829 5.796 16.741 1.00 82.44 86 THR A C 1
ATOM 707 O O . THR A 1 86 ? -11.681 5.564 15.881 1.00 82.44 86 THR A O 1
ATOM 710 N N . ASN A 1 87 ? -10.793 5.112 17.879 1.00 74.88 87 ASN A N 1
ATOM 711 C CA . ASN A 1 87 ? -11.755 4.085 18.234 1.00 74.88 87 ASN A CA 1
ATOM 712 C C . ASN A 1 87 ? -13.035 4.726 18.798 1.00 74.88 87 ASN A C 1
ATOM 714 O O . ASN A 1 87 ? -13.120 5.173 19.950 1.00 74.88 87 ASN A O 1
ATOM 718 N N . ARG A 1 88 ? -14.090 4.721 17.981 1.00 69.56 88 ARG A N 1
ATOM 719 C CA . ARG A 1 88 ? -15.390 5.323 18.317 1.00 69.56 88 ARG A CA 1
ATOM 720 C C . ARG A 1 88 ? -16.097 4.653 19.509 1.00 69.56 88 ARG A C 1
ATOM 722 O O . ARG A 1 88 ? -16.960 5.290 20.122 1.00 69.56 88 ARG A O 1
ATOM 729 N N . ARG A 1 89 ? -15.731 3.420 19.902 1.00 63.84 89 ARG A N 1
ATOM 730 C CA . ARG A 1 89 ? -16.343 2.714 21.049 1.00 63.84 89 ARG A CA 1
ATOM 731 C C . ARG A 1 89 ? -16.040 3.401 22.392 1.00 63.84 89 ARG A C 1
ATOM 733 O O . ARG A 1 89 ? -16.943 3.528 23.223 1.00 63.84 89 ARG A O 1
ATOM 740 N N . ARG A 1 90 ? -14.827 3.938 22.597 1.00 56.03 90 ARG A N 1
ATOM 741 C CA . ARG A 1 90 ? -14.453 4.656 23.839 1.00 56.03 90 ARG A CA 1
ATOM 742 C C . ARG A 1 90 ? -15.201 5.987 24.004 1.00 56.03 90 ARG A C 1
ATOM 744 O O . ARG A 1 90 ? -15.653 6.310 25.104 1.00 56.03 90 ARG A O 1
ATOM 751 N N . LYS A 1 91 ? -15.429 6.720 22.908 1.00 55.84 91 LYS A N 1
ATOM 752 C CA . LYS A 1 91 ? -16.094 8.041 22.926 1.00 55.84 91 LYS A CA 1
ATOM 753 C C . LYS A 1 91 ? -17.571 7.958 23.342 1.00 55.84 91 LYS A C 1
ATOM 755 O O . LYS A 1 91 ? -18.064 8.833 24.052 1.00 55.84 91 LYS A O 1
ATOM 760 N N . LYS A 1 92 ? -18.281 6.882 22.969 1.00 58.72 92 LYS A N 1
ATOM 761 C CA . LYS A 1 92 ? -19.666 6.636 23.424 1.00 58.72 92 LYS A CA 1
ATOM 762 C C . LYS A 1 92 ? -19.743 6.355 24.932 1.00 58.72 92 LYS A C 1
ATOM 764 O O . LYS A 1 92 ? -20.644 6.872 25.593 1.00 58.72 92 LYS A O 1
ATOM 769 N N . ARG A 1 93 ? -18.797 5.587 25.496 1.00 57.75 93 ARG A N 1
ATOM 770 C CA . ARG A 1 93 ? -18.758 5.288 26.943 1.00 57.75 93 ARG A CA 1
ATOM 771 C C . ARG A 1 93 ? -18.473 6.536 27.791 1.00 57.75 93 ARG A C 1
ATOM 773 O O . ARG A 1 93 ? -19.166 6.744 28.785 1.00 57.75 93 ARG A O 1
ATOM 780 N N . SER A 1 94 ? -17.531 7.398 27.391 1.00 58.16 94 SER A N 1
ATOM 781 C CA . SER A 1 94 ? -17.226 8.626 28.151 1.00 58.16 94 SER A CA 1
ATOM 782 C C . SER A 1 94 ? -18.382 9.636 28.135 1.00 58.16 94 SER A C 1
ATOM 784 O O . SER A 1 94 ? -18.718 10.206 29.175 1.00 58.16 94 SER A O 1
ATOM 786 N N . ARG A 1 95 ? -19.058 9.800 26.986 1.00 60.75 95 ARG A N 1
ATOM 787 C CA . ARG A 1 95 ? -20.242 10.668 26.857 1.00 60.75 95 ARG A CA 1
ATOM 788 C C . ARG A 1 95 ? -21.401 10.204 27.741 1.00 60.75 95 ARG A C 1
ATOM 790 O O . ARG A 1 95 ? -21.992 11.028 28.431 1.00 60.75 95 ARG A O 1
ATOM 797 N N . ARG A 1 96 ? -21.683 8.895 27.792 1.00 62.12 96 ARG A N 1
ATOM 798 C CA . ARG A 1 96 ? -22.717 8.335 28.686 1.00 62.12 96 ARG A CA 1
ATOM 799 C C . ARG A 1 96 ? -22.404 8.580 30.166 1.00 62.12 96 ARG A C 1
ATOM 801 O O . ARG A 1 96 ? -23.298 8.982 30.906 1.00 62.12 96 ARG A O 1
ATOM 808 N N . ARG A 1 97 ? -21.146 8.404 30.592 1.00 61.03 97 ARG A N 1
ATOM 809 C CA . ARG A 1 97 ? -20.728 8.690 31.979 1.00 61.03 97 ARG A CA 1
ATOM 810 C C . ARG A 1 97 ? -20.916 10.163 32.343 1.00 61.03 97 ARG A C 1
ATOM 812 O O . ARG A 1 97 ? -21.523 10.444 33.370 1.00 61.03 97 ARG A O 1
ATOM 819 N N . ARG A 1 98 ? -20.492 11.098 31.480 1.00 62.03 98 ARG A N 1
ATOM 820 C CA . ARG A 1 98 ? -20.705 12.543 31.701 1.00 62.03 98 ARG A CA 1
ATOM 821 C C . ARG A 1 98 ? -22.189 12.906 31.802 1.00 62.03 98 ARG A C 1
ATOM 823 O O . ARG A 1 98 ? -22.563 13.679 32.676 1.00 62.03 98 ARG A O 1
ATOM 830 N N . HIS A 1 99 ? -23.040 12.321 30.961 1.00 62.09 99 HIS A N 1
ATOM 831 C CA . HIS A 1 99 ? -24.477 12.605 30.987 1.00 62.09 99 HIS A CA 1
ATOM 832 C C . HIS A 1 99 ? -25.169 12.080 32.257 1.00 62.09 99 HIS A C 1
ATOM 834 O O . HIS A 1 99 ? -26.055 12.748 32.788 1.00 62.09 99 HIS A O 1
ATOM 840 N N . LYS A 1 100 ? -24.744 10.914 32.766 1.00 64.06 100 LYS A N 1
ATOM 841 C CA . LYS A 1 100 ? -25.245 10.339 34.026 1.00 64.06 100 LYS A CA 1
ATOM 842 C C . LYS A 1 100 ? -24.799 11.164 35.239 1.00 64.06 100 LYS A C 1
ATOM 844 O O . LYS A 1 100 ? -25.621 11.474 36.089 1.00 64.06 100 LYS A O 1
ATOM 849 N N . HIS A 1 101 ? -23.538 11.601 35.258 1.00 59.56 101 HIS A N 1
ATOM 850 C CA . HIS A 1 101 ? -22.991 12.439 36.331 1.00 59.56 101 HIS A CA 1
ATOM 851 C C . HIS A 1 101 ? -23.624 13.836 36.399 1.00 59.56 101 HIS A C 1
ATOM 853 O O . HIS A 1 101 ? -23.721 14.431 37.470 1.00 59.56 101 HIS A O 1
ATOM 859 N N . ARG A 1 102 ? -24.044 14.375 35.248 1.00 59.69 102 ARG A N 1
ATOM 860 C CA . ARG A 1 102 ? -24.728 15.669 35.167 1.00 59.69 102 ARG A CA 1
ATOM 861 C C . ARG A 1 102 ? -26.184 15.571 35.637 1.00 59.69 102 ARG A C 1
ATOM 863 O O . ARG A 1 102 ? -26.623 16.460 36.347 1.00 59.69 102 ARG A O 1
ATOM 870 N N . LYS A 1 103 ? -26.884 14.467 35.330 1.00 62.44 103 LYS A N 1
ATOM 871 C CA . LYS A 1 103 ? -28.238 14.184 35.853 1.00 62.44 103 LYS A CA 1
ATOM 872 C C . LYS A 1 103 ? -28.262 13.930 37.367 1.00 62.44 103 LYS A C 1
ATOM 874 O O . LYS A 1 103 ? -29.191 14.359 38.039 1.00 62.44 103 LYS A O 1
ATOM 879 N N . SER A 1 104 ? -27.242 13.266 37.918 1.00 58.00 104 SER A N 1
ATOM 880 C CA . SER A 1 104 ? -27.162 13.018 39.366 1.00 58.00 104 SER A CA 1
ATOM 881 C C . SER A 1 104 ? -26.861 14.282 40.178 1.00 58.00 104 SER A C 1
ATOM 883 O O . SER A 1 104 ? -27.256 14.364 41.330 1.00 58.00 104 SER A O 1
ATOM 885 N N . LYS A 1 105 ? -26.185 15.279 39.587 1.00 59.81 105 LYS A N 1
ATOM 886 C CA . LYS A 1 105 ? -25.939 16.589 40.218 1.00 59.81 105 LYS A CA 1
ATOM 887 C C . LYS A 1 105 ? -27.097 17.584 40.060 1.00 59.81 105 LYS A C 1
ATOM 889 O O . LYS A 1 105 ? -27.071 18.626 40.698 1.00 59.81 105 LYS A O 1
ATOM 894 N N . SER A 1 106 ? -28.084 17.287 39.215 1.00 56.59 106 SER A N 1
ATOM 895 C CA . SER A 1 106 ? -29.240 18.154 38.949 1.00 56.59 106 SER A CA 1
ATOM 896 C C . SER A 1 106 ? -30.545 17.635 39.563 1.00 56.59 106 SER A C 1
ATOM 898 O O . SER A 1 106 ? -31.609 18.086 39.155 1.00 56.59 106 SER A O 1
ATOM 900 N N . SER A 1 107 ? -30.490 16.660 40.476 1.00 47.78 107 SER A N 1
ATOM 901 C CA . SER A 1 107 ? -31.668 16.216 41.235 1.00 47.78 107 SER A CA 1
ATOM 902 C C . SER A 1 107 ? -31.719 17.000 42.553 1.00 47.78 107 SER A C 1
ATOM 904 O O . SER A 1 107 ? -30.816 16.819 43.370 1.00 47.78 107 SER A O 1
ATOM 906 N N . PRO A 1 108 ? -32.705 17.891 42.769 1.00 51.69 108 PRO A N 1
ATOM 907 C CA . PRO A 1 108 ? -32.889 18.566 44.049 1.00 51.69 108 PRO A CA 1
ATOM 908 C C . PRO A 1 108 ? -33.343 17.543 45.094 1.00 51.69 108 PRO A C 1
ATOM 910 O O . PRO A 1 108 ? -34.257 16.761 44.829 1.00 51.69 108 PRO A O 1
ATOM 913 N N . SER A 1 109 ? -32.736 17.545 46.282 1.00 53.28 109 SER A N 1
ATOM 914 C CA . SER A 1 109 ? -33.299 16.846 47.436 1.00 53.28 109 SER A CA 1
ATOM 915 C C . SER A 1 109 ? -34.595 17.554 47.831 1.00 53.28 109 SER A C 1
ATOM 917 O O . SER A 1 109 ? -34.553 18.629 48.436 1.00 53.28 109 SER A O 1
ATOM 919 N N . LEU A 1 110 ? -35.744 16.976 47.478 1.00 50.72 110 LEU A N 1
ATOM 920 C CA . LEU A 1 110 ? -37.002 17.329 48.124 1.00 50.72 110 LEU A CA 1
ATOM 921 C C . LEU A 1 110 ? -36.874 16.961 49.606 1.00 50.72 110 LEU A C 1
ATOM 923 O O . LEU A 1 110 ? -36.889 15.792 49.979 1.00 50.72 110 LEU A O 1
ATOM 927 N N . ARG A 1 111 ? -36.684 17.997 50.429 1.00 52.31 111 ARG A N 1
ATOM 928 C CA . ARG A 1 111 ? -36.984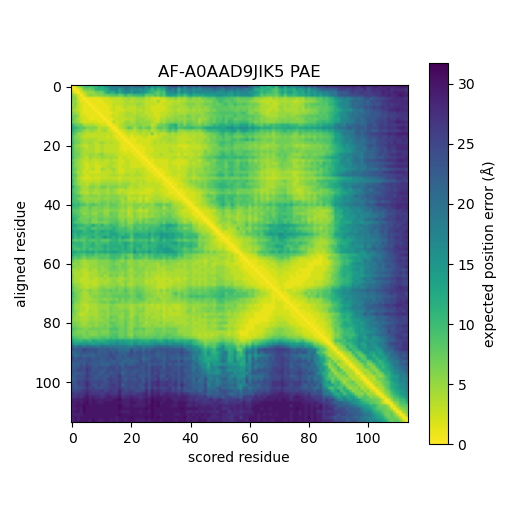 17.976 51.858 1.00 52.31 111 ARG A CA 1
ATOM 929 C C . ARG A 1 111 ? -38.462 17.637 52.020 1.00 52.31 111 ARG A C 1
ATOM 931 O O . ARG A 1 111 ? -39.301 18.322 51.442 1.00 52.31 111 ARG A O 1
ATOM 938 N N . THR A 1 112 ? -38.766 16.686 52.887 1.00 44.50 112 THR A N 1
ATOM 939 C CA . THR A 1 112 ? -40.050 16.647 53.586 1.00 44.50 112 THR A CA 1
ATOM 940 C C . THR A 1 112 ? -39.747 16.618 55.077 1.00 44.50 112 THR A C 1
ATOM 942 O O . THR A 1 112 ? -39.288 15.607 55.602 1.00 44.50 112 THR A O 1
ATOM 945 N N . ASN A 1 113 ? -39.929 17.777 55.716 1.00 46.19 113 ASN A N 1
ATOM 946 C CA . ASN A 1 113 ? -40.165 17.889 57.151 1.00 46.19 113 ASN A CA 1
ATOM 947 C C . ASN A 1 113 ? -41.638 17.543 57.390 1.00 46.19 113 ASN A C 1
ATOM 949 O O . ASN A 1 113 ? -42.493 18.212 56.806 1.00 46.19 113 ASN A O 1
ATOM 953 N N . ASN A 1 114 ? -41.892 16.518 58.200 1.00 41.97 114 ASN A N 1
ATOM 954 C CA . ASN A 1 114 ? -42.860 16.464 59.306 1.00 41.97 114 ASN A CA 1
ATOM 955 C C . ASN A 1 114 ? -43.057 15.013 59.733 1.00 41.97 114 ASN A C 1
ATOM 957 O O . ASN A 1 114 ? -43.433 14.197 58.864 1.00 41.97 114 ASN A O 1
#

Nearest PDB structures (foldseek):
  8gbs-assembly1_A1  TM=4.222E-01  e=2.561E+00  Dolichospermum flos-aquae
  8ova-assembly1_AR  TM=2.826E-01  e=2.243E+00  Trypanosoma brucei brucei
  7r1c-assembly1_N  TM=2.603E-01  e=1.155E+00  Priestia megaterium NBRC 15308 = ATCC 14581
  4v5o-assembly2_BZ  TM=3.084E-01  e=6.484E+00  Tetrahymena thermophila
  8ove-assembly1_AR  TM=2.859E-01  e=6.484E+00  Trypanosoma brucei brucei

Secondary structure (DSSP, 8-state):
--S-HHHHHHHHHTT---HHHHTTT---SS---SS-----S---PPPP--GGGGGGGSEEEEEEEEEE-TTT--EEEEEEEEEEE--HHHHHHHHHHHHHHHHHTT--------

Solvent-accessible surface area (backbone atoms only — not comparable to full-atom values): 7595 Å² total; per-residue (Å²): 135,78,92,50,62,56,57,52,34,38,73,73,40,71,78,53,57,55,72,75,46,50,75,48,76,41,83,62,53,74,81,80,74,92,79,88,77,63,90,74,92,82,84,79,84,77,78,85,54,58,78,79,50,39,69,78,40,51,49,79,45,80,46,78,48,74,43,63,39,91,88,80,66,48,78,75,46,79,48,78,45,77,50,76,45,74,58,68,71,61,58,57,54,54,52,51,51,54,54,51,57,53,53,66,73,66,60,79,83,81,81,79,90,130

Organism: NCBI:txid53620

Radius of gyration: 25.17 Å; Cα contacts (8 Å, |Δi|>4): 85; chains: 1; bounding box: 64×37×76 Å

InterPro domains:
  IPR003172 MD-2-related lipid-recognition domain [PF02221] (5-83)
  IPR028996 Ganglioside GM2 activator [PTHR17357] (1-86)
  IPR036846 GM2-AP, lipid-recognition domain superfamily [G3DSA:2.70.220.10] (1-87)
  IPR036846 GM2-AP, lipid-recognition domain superfamily [SSF63707] (2-85)

Sequence (114 aa):
HYKELCELLLAYYGGKCPRKIRRQNVPCSCPFNDGQYGLRNLRFDLPSFDGVWSLIANGQYDIMIRLYNDTNNDELSCIKFNFHMTNRRRKKRSRRRRHKHRKSKSSPSLRTNN